Protein AF-A0A8T8S8L2-F1 (afdb_monomer_lite)

Sequence (129 aa):
MVCAAKGYQFICVIDPNTSAPNRKLIQALGAQVIVVDQRDENGGFLYSRIRLIEQLVAQNPDYIWLNQYQNPNNPLAHYNATARAIAEKFGHVDYLFVGAGTTGTLMGCKRYFADHHPRTKVIAVDSVG

Secondary structure (DSSP, 8-state):
-HHHHHT---EEEE-TTS-HHHHHHHHHTT-EEEE-----TTSSSHHHHHHHHHHHHHH-TT-----TTT-THHHHHIIIIIIHHHHHHHS--SEEEEE-SSSHHHHHHHHHHHHH-TT-EEEEE----

Radius of gyration: 17.62 Å; chains: 1; bounding box: 40×30×45 Å

Foldseek 3Di:
DVCLVVVHAAEAEEEPVDDPVNVVVCVVSVYHYDYDHDADPVRHCVVVSVVVLVVVCVVDVVDDDCPCLPNLVLLCVLLVPVLVVVCVVPVDAQEAEDEDDSCSNQNSNCVNCVVPPVNYHRHYDYDDD

pLDDT: mean 96.55, std 3.25, range [68.19, 98.62]

Organism: NCBI:txid43049

InterPro domains:
  IPR001926 Tryptophan synthase beta chain-like, PALP domain [PF00291] (1-128)
  IPR036052 Tryptophan synthase beta chain-like, PALP domain superfamily [G3DSA:3.40.50.1100] (47-129)
  IPR036052 Tryptophan synthase beta chain-like, PALP domain superfamily [SSF53686] (1-129)
  IPR050214 Cysteine synthase/Cystathionine beta-synthase [PTHR10314] (1-128)

Structure (mmCIF, N/CA/C/O backbone):
data_AF-A0A8T8S8L2-F1
#
_entry.id   AF-A0A8T8S8L2-F1
#
loop_
_atom_site.group_PDB
_atom_site.id
_atom_site.type_symbol
_atom_site.label_atom_id
_atom_site.label_alt_id
_atom_site.label_comp_id
_atom_site.label_asym_id
_atom_site.label_entity_id
_atom_site.label_seq_id
_atom_site.pdbx_PDB_ins_code
_atom_site.Cartn_x
_atom_site.Cartn_y
_atom_site.Cartn_z
_atom_site.occupancy
_atom_site.B_iso_or_equiv
_atom_site.auth_seq_id
_atom_site.auth_comp_id
_atom_site.auth_asym_id
_atom_site.auth_atom_id
_atom_site.pdbx_PDB_model_num
ATOM 1 N N . MET A 1 1 ? -12.954 4.153 -0.793 1.00 95.31 1 MET A N 1
ATOM 2 C CA . MET A 1 1 ? -13.657 4.181 -2.097 1.00 95.31 1 MET A CA 1
ATOM 3 C C . MET A 1 1 ? -14.298 2.836 -2.413 1.00 95.31 1 MET A C 1
ATOM 5 O O . MET A 1 1 ? -15.513 2.798 -2.487 1.00 95.31 1 MET A O 1
ATOM 9 N N . VAL A 1 2 ? -13.536 1.737 -2.540 1.00 97.38 2 VAL A N 1
ATOM 10 C CA . VAL A 1 2 ? -14.107 0.401 -2.838 1.00 97.38 2 VAL A CA 1
ATOM 11 C C . VAL A 1 2 ? -15.173 -0.017 -1.821 1.00 97.38 2 VAL A C 1
ATOM 13 O O . VAL A 1 2 ? -16.255 -0.415 -2.230 1.00 97.38 2 VAL A O 1
ATOM 16 N N . CYS A 1 3 ? -14.907 0.132 -0.518 1.00 97.44 3 CYS A N 1
ATOM 17 C CA . CYS A 1 3 ? -15.894 -0.182 0.519 1.00 97.44 3 CYS A CA 1
ATOM 18 C C . CYS A 1 3 ? -17.177 0.646 0.368 1.00 97.44 3 CYS A C 1
ATOM 20 O O . CYS A 1 3 ? -18.253 0.070 0.325 1.00 97.44 3 CYS A O 1
ATOM 22 N N . ALA A 1 4 ? -17.057 1.962 0.162 1.00 97.25 4 ALA A N 1
ATOM 23 C CA . ALA A 1 4 ? -18.200 2.846 -0.078 1.00 97.25 4 ALA A CA 1
ATOM 24 C C . ALA A 1 4 ? -19.029 2.418 -1.301 1.00 97.25 4 ALA A C 1
ATOM 26 O O . ALA A 1 4 ? -20.247 2.325 -1.219 1.00 97.25 4 ALA A O 1
ATOM 27 N N . ALA A 1 5 ? -18.369 2.090 -2.417 1.00 98.00 5 ALA A N 1
ATOM 28 C CA . ALA A 1 5 ? -19.041 1.641 -3.636 1.00 98.00 5 ALA A CA 1
ATOM 29 C C . ALA A 1 5 ? -19.719 0.269 -3.479 1.00 98.00 5 ALA A C 1
ATOM 31 O O . ALA A 1 5 ? -20.723 0.003 -4.130 1.00 98.00 5 ALA A O 1
ATOM 32 N N . LYS A 1 6 ? -19.165 -0.608 -2.633 1.00 97.31 6 LYS A N 1
ATOM 33 C CA . LYS A 1 6 ? -19.689 -1.958 -2.375 1.00 97.31 6 LYS A CA 1
ATOM 34 C C . LYS A 1 6 ? -20.601 -2.053 -1.146 1.00 97.31 6 LYS A C 1
ATOM 36 O O . LYS A 1 6 ? -21.075 -3.142 -0.847 1.00 97.31 6 LYS A O 1
ATOM 41 N N . GLY A 1 7 ? -20.832 -0.952 -0.431 1.00 96.81 7 GLY A N 1
ATOM 42 C CA . GLY A 1 7 ? -21.632 -0.936 0.796 1.00 96.81 7 GLY A CA 1
ATOM 43 C C . GLY A 1 7 ? -20.970 -1.608 2.007 1.00 96.81 7 GLY A C 1
ATOM 44 O O . GLY A 1 7 ? -21.663 -1.943 2.961 1.00 96.81 7 GLY A O 1
ATOM 45 N N . TYR A 1 8 ? -19.647 -1.810 1.999 1.00 97.19 8 TYR A N 1
ATOM 46 C CA . TYR A 1 8 ? -18.925 -2.315 3.169 1.00 97.19 8 TYR A CA 1
ATOM 47 C C . TYR A 1 8 ? -18.599 -1.185 4.144 1.00 97.19 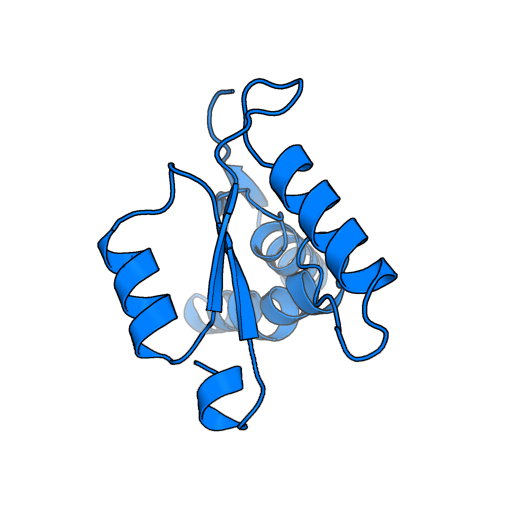8 TYR A C 1
ATOM 49 O O . TYR A 1 8 ? -18.136 -0.114 3.740 1.00 97.19 8 TYR A O 1
ATOM 57 N N . GLN A 1 9 ? -18.747 -1.460 5.439 1.00 97.38 9 GLN A N 1
ATOM 58 C CA . GLN A 1 9 ? -18.183 -0.605 6.477 1.00 97.38 9 GLN A CA 1
ATOM 59 C C . GLN A 1 9 ? -16.653 -0.669 6.423 1.00 97.38 9 GLN A C 1
ATOM 61 O O . GLN A 1 9 ? -16.060 -1.712 6.143 1.00 97.38 9 GLN A O 1
ATOM 66 N N . PHE A 1 10 ? -16.004 0.468 6.661 1.00 97.81 10 PHE A N 1
ATOM 67 C CA . PHE A 1 10 ? -14.550 0.561 6.653 1.00 97.81 10 PHE A CA 1
ATOM 68 C C . PHE A 1 10 ? -14.065 1.381 7.838 1.00 97.81 10 PHE A C 1
ATOM 70 O O . PHE A 1 10 ? -14.499 2.517 8.034 1.00 97.81 10 PHE A O 1
ATOM 77 N N . ILE A 1 11 ? -13.132 0.799 8.586 1.00 97.94 11 ILE A N 1
ATOM 78 C CA . ILE A 1 11 ? -12.411 1.457 9.669 1.00 97.94 11 ILE A CA 1
ATOM 79 C C . ILE A 1 11 ? -10.972 1.652 9.201 1.00 97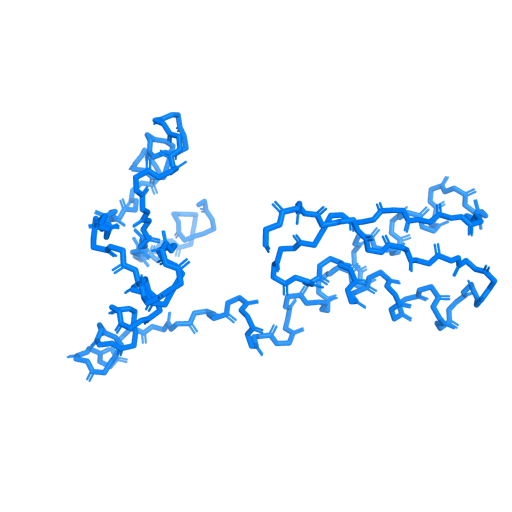.94 11 ILE A C 1
ATOM 81 O O . ILE A 1 11 ? -10.275 0.694 8.867 1.00 97.94 11 ILE A O 1
ATOM 85 N N . CYS A 1 12 ? -10.528 2.903 9.164 1.00 97.88 12 CYS A N 1
ATOM 86 C CA . CYS A 1 12 ? -9.167 3.269 8.816 1.00 97.88 12 CYS A CA 1
ATOM 87 C C . CYS A 1 12 ? -8.423 3.719 10.075 1.00 97.88 12 CYS A C 1
ATOM 89 O O . CYS A 1 12 ? -8.728 4.768 10.648 1.00 97.88 12 CYS A O 1
ATOM 91 N N . VAL A 1 13 ? -7.450 2.914 10.499 1.00 98.06 13 VAL A N 1
ATOM 92 C CA . VAL A 1 13 ? -6.531 3.270 11.582 1.00 98.06 13 VAL A CA 1
ATOM 93 C C . VAL A 1 13 ? -5.388 4.100 10.997 1.00 98.06 13 VAL A C 1
ATOM 95 O O . VAL A 1 13 ? -4.662 3.631 10.120 1.00 98.06 13 VAL A O 1
ATOM 98 N N . ILE A 1 14 ? -5.248 5.337 11.466 1.00 97.69 14 ILE A N 1
ATOM 99 C CA . ILE A 1 14 ? -4.245 6.310 11.019 1.00 97.69 14 ILE A CA 1
ATOM 100 C C . ILE A 1 14 ? -3.414 6.816 12.205 1.00 97.69 14 ILE A C 1
ATOM 102 O O . ILE A 1 14 ? -3.655 6.445 13.350 1.00 97.69 14 ILE A O 1
ATOM 106 N N . ASP A 1 15 ? -2.454 7.692 11.933 1.00 97.38 15 ASP A N 1
ATOM 107 C CA . ASP A 1 15 ? -1.599 8.356 12.924 1.00 97.38 15 ASP A CA 1
ATOM 108 C C . ASP A 1 15 ? -1.482 9.871 12.623 1.00 97.38 15 ASP A C 1
ATOM 110 O O . ASP A 1 15 ? -1.945 10.319 11.563 1.00 97.38 15 ASP A O 1
ATOM 114 N N . PRO A 1 16 ? -0.877 10.679 13.519 1.00 96.75 16 PRO A N 1
ATOM 115 C CA . PRO A 1 16 ? -0.717 12.122 13.333 1.00 96.75 16 PRO A CA 1
ATOM 116 C C . PRO A 1 16 ? 0.059 12.558 12.083 1.00 96.75 16 PRO A C 1
ATOM 118 O O . PRO A 1 16 ? -0.093 13.705 11.666 1.00 96.75 16 PRO A O 1
ATOM 121 N N . ASN A 1 17 ? 0.853 11.683 11.453 1.00 95.25 17 ASN A N 1
ATOM 122 C CA . ASN A 1 17 ? 1.568 12.017 10.216 1.00 95.25 17 ASN A CA 1
ATOM 123 C C . ASN A 1 17 ? 0.640 11.985 8.988 1.00 95.25 17 ASN A C 1
ATOM 125 O O . ASN A 1 17 ? 1.026 12.405 7.895 1.00 95.25 17 ASN A O 1
ATOM 129 N N . THR A 1 18 ? -0.594 11.495 9.137 1.00 96.00 18 THR A N 1
ATOM 130 C CA . THR A 1 18 ? -1.583 11.490 8.056 1.00 96.00 18 THR A CA 1
ATOM 131 C C . THR A 1 18 ? -2.073 12.907 7.769 1.00 96.00 18 THR A C 1
ATOM 133 O O . THR A 1 18 ? -2.640 13.580 8.629 1.00 96.00 18 THR A O 1
ATOM 136 N N . SER A 1 19 ? -1.906 13.352 6.522 1.00 96.81 19 SER A N 1
ATOM 137 C CA . SER A 1 19 ? -2.273 14.709 6.112 1.00 96.81 19 SER A CA 1
ATOM 138 C C . SER A 1 19 ? -3.773 14.996 6.279 1.00 96.81 19 SER A C 1
ATOM 140 O O . SER A 1 19 ? -4.635 14.136 6.062 1.00 96.81 19 SER A O 1
ATOM 142 N N . ALA A 1 20 ? -4.104 16.247 6.616 1.00 96.31 20 ALA A N 1
ATOM 143 C CA . ALA A 1 20 ? -5.492 16.678 6.779 1.00 96.31 20 ALA A CA 1
ATOM 144 C C . ALA A 1 20 ? -6.365 16.447 5.523 1.00 96.31 20 ALA A C 1
ATOM 146 O O . ALA A 1 20 ? -7.506 16.006 5.690 1.00 96.31 20 ALA A O 1
ATOM 147 N N . PRO A 1 21 ? -5.882 16.669 4.278 1.00 97.75 21 PRO A N 1
ATOM 148 C CA . PRO A 1 21 ? -6.644 16.331 3.075 1.00 97.75 21 PRO A CA 1
ATOM 149 C C . PRO A 1 21 ? -6.977 14.838 2.969 1.00 97.75 21 PRO A C 1
ATOM 151 O O . PRO A 1 21 ? -8.124 14.492 2.691 1.00 97.75 21 PRO A O 1
ATOM 154 N N . ASN A 1 22 ? -6.018 13.951 3.260 1.00 97.06 22 ASN A N 1
ATOM 155 C CA . ASN A 1 22 ? -6.243 12.505 3.195 1.00 97.06 22 ASN A CA 1
ATOM 156 C C . ASN A 1 22 ? -7.252 12.049 4.251 1.00 97.06 22 ASN A C 1
ATOM 158 O O . ASN A 1 22 ? -8.169 11.291 3.937 1.00 97.06 22 ASN A O 1
ATOM 162 N N . ARG A 1 23 ? -7.143 12.561 5.484 1.00 96.50 23 ARG A N 1
ATOM 163 C CA . ARG A 1 23 ? -8.119 12.280 6.547 1.00 96.50 23 ARG A CA 1
ATOM 164 C C . ARG A 1 23 ? -9.531 12.717 6.144 1.00 96.50 23 ARG A C 1
ATOM 166 O O . ARG A 1 23 ? -10.462 11.925 6.271 1.00 96.50 23 ARG A O 1
ATOM 173 N N . LYS A 1 24 ? -9.681 13.938 5.616 1.00 97.19 24 LYS A N 1
ATOM 174 C CA . LYS A 1 24 ? -10.974 14.457 5.138 1.00 97.19 24 LYS A CA 1
ATOM 175 C C . LYS A 1 24 ? -11.555 13.594 4.021 1.00 97.19 24 LYS A C 1
ATOM 177 O O . LYS A 1 24 ? -12.744 13.305 4.050 1.00 97.19 24 LYS A O 1
ATOM 182 N N . LEU A 1 25 ? -10.730 13.148 3.073 1.00 97.75 25 LEU A N 1
ATOM 183 C CA . LEU A 1 25 ? -11.170 12.272 1.988 1.00 97.75 25 LEU A CA 1
ATOM 184 C C . LEU A 1 25 ? -11.667 10.915 2.509 1.00 97.75 25 LEU A C 1
ATOM 186 O O . LEU A 1 25 ? -12.721 10.448 2.086 1.00 97.75 25 LEU A O 1
ATOM 190 N N . ILE A 1 26 ? -10.937 10.292 3.438 1.00 97.50 26 ILE A N 1
ATOM 191 C CA . ILE A 1 26 ? -11.333 9.012 4.048 1.00 97.50 26 ILE A CA 1
ATOM 192 C C . ILE A 1 26 ? -12.702 9.147 4.734 1.00 97.50 26 ILE A C 1
ATOM 194 O O . ILE A 1 26 ? -13.585 8.320 4.509 1.00 97.50 26 ILE A O 1
ATOM 198 N N . GLN A 1 27 ? -12.898 10.219 5.506 1.00 97.25 27 GLN A N 1
ATOM 199 C CA . GLN A 1 27 ? -14.162 10.503 6.192 1.00 97.25 27 GLN A CA 1
ATOM 200 C C . GLN A 1 27 ? -15.300 10.821 5.214 1.00 97.25 27 GLN A C 1
ATOM 202 O O . GLN A 1 27 ? -16.404 10.310 5.376 1.00 97.25 27 GLN A O 1
ATOM 207 N N . ALA A 1 28 ? -15.035 11.614 4.171 1.00 97.75 28 ALA A N 1
ATOM 208 C CA . ALA A 1 28 ? -16.019 11.949 3.139 1.00 97.75 28 ALA A CA 1
ATOM 209 C C . ALA A 1 28 ? -16.511 10.712 2.368 1.00 97.75 28 ALA A C 1
ATOM 211 O O . ALA A 1 28 ? -17.639 10.687 1.889 1.00 97.75 28 ALA A O 1
ATOM 212 N N . LEU A 1 29 ? -15.688 9.662 2.288 1.00 98.06 29 LEU A N 1
ATOM 213 C CA . LEU A 1 29 ? -16.058 8.363 1.723 1.00 98.06 29 LEU A CA 1
ATOM 214 C C . LEU A 1 29 ? -16.836 7.466 2.708 1.00 98.06 29 LEU A C 1
ATOM 216 O O . LEU A 1 29 ? -17.033 6.289 2.415 1.00 98.06 29 LEU A O 1
ATOM 220 N N . GLY A 1 30 ? -17.256 7.991 3.864 1.00 97.06 30 GLY A N 1
ATOM 221 C CA . GLY A 1 30 ? -18.075 7.285 4.853 1.00 97.06 30 GLY A CA 1
ATOM 222 C C . GLY A 1 30 ? -17.302 6.325 5.760 1.00 97.06 30 GLY A C 1
ATOM 223 O O . GLY A 1 30 ? -17.913 5.500 6.432 1.00 97.06 30 GLY A O 1
ATOM 224 N N . ALA A 1 31 ? -15.968 6.395 5.780 1.00 98.00 31 ALA A N 1
ATOM 225 C CA . ALA A 1 31 ? -15.160 5.531 6.631 1.00 98.00 31 ALA A CA 1
ATOM 226 C C . ALA A 1 31 ? -15.044 6.080 8.060 1.00 98.00 31 ALA A C 1
ATOM 228 O O . ALA A 1 31 ? -14.859 7.283 8.268 1.00 98.00 31 ALA A O 1
ATOM 229 N N . GLN A 1 32 ? -15.054 5.184 9.044 1.00 97.31 32 GLN A N 1
ATOM 230 C CA . GLN A 1 32 ? -14.664 5.517 10.409 1.00 97.31 32 GLN A CA 1
ATOM 231 C C . GLN A 1 32 ? -13.143 5.679 10.468 1.00 97.31 32 GLN A C 1
ATOM 233 O O . GLN A 1 32 ? -12.399 4.855 9.939 1.00 97.31 32 GLN A O 1
ATOM 238 N N . VAL A 1 33 ? -12.671 6.733 11.130 1.00 97.94 33 VAL A N 1
ATOM 239 C CA . VAL A 1 33 ? -11.239 6.998 11.307 1.00 97.94 33 VAL A CA 1
ATOM 240 C C . VAL A 1 33 ? -10.885 6.893 12.780 1.00 97.94 33 VAL A C 1
ATOM 242 O O . VAL A 1 33 ? -11.475 7.595 13.599 1.00 97.94 33 VAL A O 1
ATOM 245 N N . ILE A 1 34 ? -9.899 6.057 13.098 1.00 97.94 34 ILE A N 1
ATOM 246 C CA . ILE A 1 34 ? -9.307 5.958 14.435 1.00 97.94 34 ILE A CA 1
ATOM 247 C C . ILE A 1 34 ? -7.875 6.476 14.343 1.00 97.94 34 ILE A C 1
ATOM 249 O O . ILE A 1 34 ? -7.120 6.039 13.478 1.00 97.94 34 ILE A O 1
ATOM 253 N N . VAL A 1 35 ? -7.509 7.428 15.199 1.00 97.81 35 VAL A N 1
ATOM 254 C CA . VAL A 1 35 ? -6.160 8.009 15.224 1.00 97.81 35 VAL A CA 1
ATOM 255 C C . VAL A 1 35 ? -5.389 7.408 16.390 1.00 97.81 35 VAL A C 1
ATOM 257 O O . VAL A 1 35 ? -5.852 7.488 17.523 1.00 97.81 35 VAL A O 1
ATOM 260 N N . VAL A 1 36 ? -4.224 6.829 16.109 1.00 97.75 36 VAL A N 1
ATOM 261 C CA . VAL A 1 36 ? -3.272 6.342 17.112 1.00 97.75 36 VAL A CA 1
ATOM 262 C C . VAL A 1 36 ? -2.192 7.393 17.301 1.00 97.75 36 VAL A C 1
ATOM 264 O O . VAL A 1 36 ? -1.393 7.626 16.399 1.00 97.75 36 VAL A O 1
ATOM 267 N N . ASP A 1 37 ? -2.175 8.033 18.462 1.00 96.88 37 ASP A N 1
ATOM 268 C CA . ASP A 1 37 ? -1.241 9.103 18.830 1.00 96.88 37 ASP A CA 1
ATOM 269 C C . ASP A 1 37 ? -0.070 8.626 19.705 1.00 96.88 37 ASP A C 1
ATOM 271 O O . ASP A 1 37 ? 0.904 9.357 19.894 1.00 96.88 37 ASP A O 1
ATOM 275 N N . GLN A 1 38 ? -0.116 7.383 20.188 1.00 96.81 38 GLN A N 1
ATOM 276 C CA . GLN A 1 38 ? 0.966 6.774 20.950 1.00 96.81 38 GLN A CA 1
ATOM 277 C C . GLN A 1 38 ? 2.072 6.246 20.027 1.00 96.81 38 GLN A C 1
ATOM 279 O O . GLN A 1 38 ? 1.850 5.340 19.215 1.00 96.81 38 GLN A O 1
ATOM 284 N N . ARG A 1 39 ? 3.288 6.780 20.190 1.00 96.94 39 ARG A N 1
ATOM 285 C CA . ARG A 1 39 ? 4.474 6.272 19.490 1.00 96.94 39 ARG A CA 1
ATOM 286 C C . ARG A 1 39 ? 4.846 4.869 19.968 1.00 96.94 39 ARG A C 1
ATOM 288 O O . ARG A 1 39 ? 4.651 4.530 21.133 1.00 96.94 39 ARG A O 1
ATOM 295 N N . ASP A 1 40 ? 5.367 4.075 19.046 1.00 96.31 40 ASP A N 1
ATOM 296 C CA . ASP A 1 40 ? 5.924 2.758 19.316 1.00 96.31 40 ASP A CA 1
ATOM 297 C C . ASP A 1 40 ? 7.388 2.836 19.775 1.00 96.31 40 ASP A C 1
ATOM 299 O O . ASP A 1 40 ? 8.006 3.901 19.838 1.00 96.31 40 ASP A O 1
ATOM 303 N N . GLU A 1 41 ? 7.934 1.674 20.107 1.00 95.31 41 GLU A N 1
ATOM 304 C CA . GLU A 1 41 ? 9.304 1.454 20.558 1.00 95.31 41 GLU A CA 1
ATOM 305 C C . GLU A 1 41 ? 10.385 1.945 19.576 1.00 95.31 41 GLU A C 1
ATOM 307 O O . GLU A 1 41 ? 11.502 2.226 20.001 1.00 95.31 41 GLU A O 1
ATOM 312 N N . ASN A 1 42 ? 10.058 2.123 18.291 1.00 92.69 42 ASN A N 1
ATOM 313 C CA . ASN A 1 42 ? 10.976 2.653 17.276 1.00 92.69 42 ASN A CA 1
ATOM 314 C C . ASN A 1 42 ? 10.793 4.163 17.063 1.00 92.69 42 ASN A C 1
ATOM 316 O O . ASN A 1 42 ? 11.289 4.732 16.092 1.00 92.69 42 ASN A O 1
ATOM 320 N N . GLY A 1 43 ? 10.022 4.823 17.932 1.00 92.88 43 GLY A N 1
ATOM 321 C CA . GLY A 1 43 ? 9.668 6.233 17.805 1.00 92.88 43 GLY A CA 1
ATOM 322 C C . GLY A 1 43 ? 8.669 6.521 16.681 1.00 92.88 43 GLY A C 1
ATOM 323 O O . GLY A 1 43 ? 8.335 7.687 16.466 1.00 92.88 43 GLY A O 1
ATOM 324 N N . GLY A 1 44 ? 8.175 5.499 15.976 1.00 93.62 44 GLY A N 1
ATOM 325 C CA . GLY A 1 44 ? 7.178 5.606 14.915 1.00 93.62 44 GLY A CA 1
ATOM 326 C C . GLY A 1 44 ? 5.758 5.370 15.427 1.00 93.62 44 GLY A C 1
ATOM 327 O O . GLY A 1 44 ? 5.493 5.444 16.619 1.00 93.62 44 GLY A O 1
ATOM 328 N N . PHE A 1 45 ? 4.826 5.088 14.516 1.00 96.75 45 PHE A N 1
ATOM 329 C CA . PHE A 1 45 ? 3.442 4.706 14.847 1.00 96.75 45 PHE A CA 1
ATOM 330 C C . PHE A 1 45 ? 3.044 3.366 14.215 1.00 96.75 45 PHE A C 1
ATOM 332 O O . PHE A 1 45 ? 1.875 2.979 14.235 1.00 96.75 45 PHE A O 1
ATOM 339 N N . LEU A 1 46 ? 3.979 2.670 13.564 1.00 94.25 46 LEU A N 1
ATOM 340 C CA . LEU A 1 46 ? 3.663 1.477 12.788 1.00 94.25 46 LEU A CA 1
ATOM 341 C C . LEU A 1 46 ? 3.156 0.358 13.693 1.00 94.25 46 LEU A C 1
ATOM 343 O O . LEU A 1 46 ? 2.055 -0.146 13.467 1.00 94.25 46 LEU A O 1
ATOM 347 N N . TYR A 1 47 ? 3.918 0.015 14.728 1.00 96.12 47 TYR A N 1
ATOM 348 C CA . TYR A 1 47 ? 3.554 -1.089 15.608 1.00 96.12 47 TYR A CA 1
ATOM 349 C C . TYR A 1 47 ? 2.363 -0.736 16.493 1.00 96.12 47 TYR A C 1
ATOM 351 O O . TYR A 1 47 ? 1.501 -1.582 16.709 1.00 96.12 47 TYR A O 1
ATOM 359 N N . SER A 1 48 ? 2.229 0.524 16.918 1.00 97.75 48 SER A N 1
ATOM 360 C CA . SER A 1 48 ? 1.037 0.977 17.645 1.00 97.75 48 SER A CA 1
ATOM 361 C C . SER A 1 48 ? -0.244 0.818 16.816 1.00 97.75 48 SER A C 1
ATOM 363 O O . SER A 1 48 ? -1.249 0.330 17.332 1.00 97.75 48 SER A O 1
ATOM 365 N N . ARG A 1 49 ? -0.215 1.156 15.516 1.00 97.88 49 ARG A N 1
ATOM 366 C CA . ARG A 1 49 ? -1.362 0.934 14.616 1.00 97.88 49 ARG A CA 1
ATOM 367 C C . ARG A 1 49 ? -1.656 -0.553 14.417 1.00 97.88 49 ARG A C 1
ATOM 369 O O . ARG A 1 49 ? -2.822 -0.931 14.452 1.00 97.88 49 ARG A O 1
ATOM 376 N N . ILE A 1 50 ? -0.629 -1.385 14.220 1.00 97.31 50 ILE A N 1
ATOM 377 C CA . ILE A 1 50 ? -0.798 -2.838 14.043 1.00 97.31 50 ILE A CA 1
ATOM 378 C C . ILE A 1 50 ? -1.434 -3.464 15.289 1.00 97.31 50 ILE A C 1
ATOM 380 O O . ILE A 1 50 ? -2.463 -4.120 15.157 1.00 97.31 50 ILE A O 1
ATOM 384 N N . ARG A 1 51 ? -0.904 -3.180 16.487 1.00 97.50 51 ARG A N 1
ATOM 385 C CA . ARG A 1 51 ? -1.440 -3.698 17.759 1.00 97.50 51 ARG A CA 1
ATOM 386 C C . ARG A 1 51 ? -2.914 -3.345 17.954 1.00 97.50 51 ARG A C 1
ATOM 388 O O . ARG A 1 51 ? -3.706 -4.196 18.353 1.00 97.50 51 ARG A O 1
ATOM 395 N N . LEU A 1 52 ? -3.305 -2.108 17.634 1.00 98.00 52 LEU A N 1
ATOM 396 C CA . LEU A 1 52 ? -4.710 -1.705 17.707 1.00 98.00 52 LEU A CA 1
ATOM 397 C C . LEU A 1 52 ? -5.582 -2.486 16.713 1.00 98.00 52 LEU A C 1
ATOM 399 O O . LEU A 1 52 ? -6.678 -2.911 17.070 1.00 98.00 52 LEU A O 1
ATOM 403 N N . ILE A 1 53 ? -5.122 -2.681 15.474 1.00 98.12 53 ILE A N 1
ATOM 404 C CA . ILE A 1 53 ? -5.875 -3.453 14.475 1.00 98.12 53 ILE A CA 1
ATOM 405 C C . ILE A 1 53 ? -6.056 -4.903 14.938 1.00 98.12 53 ILE A C 1
ATOM 407 O O . ILE A 1 53 ? -7.168 -5.421 14.870 1.00 98.12 53 ILE A O 1
ATOM 411 N N . GLU A 1 54 ? -4.996 -5.537 15.441 1.00 97.62 54 GLU A N 1
ATOM 412 C CA . GLU A 1 54 ? -5.048 -6.898 15.986 1.00 97.62 54 GLU A CA 1
ATOM 413 C C . GLU A 1 54 ? -6.055 -7.001 17.137 1.00 97.62 54 GLU A C 1
ATOM 415 O O . GLU A 1 54 ? -6.897 -7.898 17.137 1.00 97.62 54 GLU A O 1
ATOM 420 N N . GLN A 1 55 ? -6.037 -6.041 18.068 1.00 97.88 55 GLN A N 1
ATOM 421 C CA . GLN A 1 55 ? -7.008 -5.971 19.160 1.00 97.88 55 GLN A CA 1
ATOM 422 C C . GLN A 1 55 ? -8.448 -5.842 18.642 1.00 97.88 55 GLN A C 1
ATOM 424 O O . GLN A 1 55 ? -9.329 -6.563 19.106 1.00 97.88 55 GLN A O 1
ATOM 429 N N . LEU A 1 56 ? -8.704 -4.944 17.686 1.00 97.31 56 LEU A N 1
ATOM 430 C CA . LEU A 1 56 ? -10.046 -4.727 17.132 1.00 97.31 56 LEU A CA 1
ATOM 431 C C . LEU A 1 56 ? -10.594 -5.989 16.456 1.00 97.31 56 LEU A C 1
ATOM 433 O O . LEU A 1 56 ? -11.761 -6.323 16.640 1.00 97.31 56 LEU A O 1
ATOM 437 N N . VAL A 1 57 ? -9.756 -6.691 15.694 1.00 97.44 57 VAL A N 1
ATOM 438 C CA . VAL A 1 57 ? -10.132 -7.932 15.001 1.00 97.44 57 VAL A CA 1
ATOM 439 C C . VAL A 1 57 ? -10.354 -9.070 15.996 1.00 97.44 57 VAL A C 1
ATOM 441 O O . VAL A 1 57 ? -11.302 -9.832 15.852 1.00 97.44 57 VAL A O 1
ATOM 444 N N . ALA A 1 58 ? -9.530 -9.165 17.043 1.00 97.38 58 ALA A N 1
ATOM 445 C CA . ALA A 1 58 ? -9.711 -10.163 18.095 1.00 97.38 58 ALA A CA 1
ATOM 446 C C . ALA A 1 58 ? -11.006 -9.950 18.902 1.00 97.38 58 ALA A C 1
ATOM 448 O O . ALA A 1 58 ? -11.577 -10.909 19.416 1.00 97.38 58 ALA A O 1
ATOM 449 N N . GLN A 1 59 ? -11.467 -8.701 19.024 1.00 97.38 59 GLN A N 1
ATOM 450 C CA . GLN A 1 59 ? -12.671 -8.339 19.778 1.00 97.38 59 GLN A CA 1
ATOM 451 C C . GLN A 1 59 ? -13.965 -8.436 18.965 1.00 97.38 59 GLN A C 1
ATOM 453 O O . GLN A 1 59 ? -15.039 -8.500 19.561 1.00 97.38 59 GLN A O 1
ATOM 458 N N . ASN A 1 60 ? -13.888 -8.433 17.632 1.00 95.69 60 ASN A N 1
ATOM 459 C CA . ASN A 1 60 ? -15.062 -8.495 16.771 1.00 95.69 60 ASN A CA 1
ATOM 460 C C . ASN A 1 60 ? -14.851 -9.480 15.604 1.00 95.69 60 ASN A C 1
ATOM 462 O O . ASN A 1 60 ? -14.102 -9.161 14.678 1.00 95.69 60 ASN A O 1
ATOM 466 N N . PRO A 1 61 ? -15.540 -10.639 15.596 1.00 95.25 61 PRO A N 1
ATOM 467 C CA . PRO A 1 61 ? -15.390 -11.642 14.541 1.00 95.25 61 PRO A CA 1
ATOM 468 C C . PRO A 1 61 ? -15.885 -11.175 13.162 1.00 95.25 61 PRO A C 1
ATOM 470 O O . PRO A 1 61 ? -15.497 -11.766 12.157 1.00 95.25 61 PRO A O 1
ATOM 473 N N . ASP A 1 62 ? -16.693 -10.112 13.088 1.00 95.94 62 ASP A N 1
ATOM 474 C CA . ASP A 1 62 ? -17.154 -9.546 11.815 1.00 95.94 62 ASP A CA 1
ATOM 475 C C . ASP A 1 62 ? -16.070 -8.700 11.123 1.00 95.94 62 ASP A C 1
ATOM 477 O O . ASP A 1 62 ? -16.217 -8.298 9.964 1.00 95.94 62 ASP A O 1
ATOM 481 N N . TYR A 1 63 ? -14.968 -8.395 11.815 1.00 97.19 63 TYR A N 1
ATOM 482 C CA . TYR A 1 63 ? -13.885 -7.601 11.252 1.00 97.19 63 TYR A CA 1
ATOM 483 C C . TYR A 1 63 ? -12.929 -8.457 10.431 1.00 97.19 63 TYR A C 1
ATOM 485 O O . TYR A 1 63 ? -12.347 -9.433 10.895 1.00 97.19 63 TYR A O 1
ATOM 493 N N . ILE A 1 64 ? -12.685 -8.006 9.202 1.00 96.62 64 ILE A N 1
ATOM 494 C CA . ILE A 1 64 ? -11.704 -8.606 8.304 1.00 96.62 64 ILE A CA 1
ATOM 495 C C . ILE A 1 64 ? -10.524 -7.651 8.165 1.00 96.62 64 ILE A C 1
ATOM 497 O O . ILE A 1 64 ? -10.648 -6.551 7.616 1.00 96.62 64 ILE A O 1
ATOM 501 N N . TRP A 1 65 ? -9.347 -8.090 8.606 1.00 97.19 65 TRP A N 1
ATOM 502 C CA . TRP A 1 65 ? -8.117 -7.350 8.361 1.00 97.19 65 TRP A CA 1
ATOM 503 C C . TRP A 1 65 ? -7.533 -7.689 6.992 1.00 97.19 65 TRP A C 1
ATOM 505 O O . TRP A 1 65 ? -7.043 -8.788 6.753 1.00 97.19 65 TRP A O 1
ATOM 515 N N . LEU A 1 66 ? -7.527 -6.703 6.092 1.00 96.19 66 LEU A N 1
ATOM 516 C CA . LEU A 1 66 ? -6.954 -6.861 4.749 1.00 96.19 66 LEU A CA 1
ATOM 517 C C . LEU A 1 66 ? -5.428 -7.039 4.745 1.00 96.19 66 LEU A C 1
ATOM 519 O O . LEU A 1 66 ? -4.887 -7.510 3.747 1.00 96.19 66 LEU A O 1
ATOM 523 N N . ASN A 1 67 ? -4.763 -6.623 5.827 1.00 95.88 67 ASN A N 1
ATOM 524 C CA . ASN A 1 67 ? -3.342 -6.801 6.116 1.00 95.88 67 ASN A CA 1
ATOM 525 C C . ASN A 1 67 ? -2.396 -6.585 4.921 1.00 95.88 67 ASN A C 1
ATOM 527 O O . ASN A 1 67 ? -1.812 -7.520 4.380 1.00 95.88 67 ASN A O 1
ATOM 531 N N . GLN A 1 68 ? -2.196 -5.324 4.528 1.00 94.88 68 GLN A N 1
ATOM 532 C CA . GLN A 1 68 ? -1.343 -4.963 3.386 1.00 94.88 68 GLN A CA 1
ATOM 533 C C . GLN A 1 68 ? 0.120 -5.440 3.489 1.00 94.88 68 GLN A C 1
ATOM 535 O O . GLN A 1 68 ? 0.807 -5.476 2.471 1.00 94.88 68 GLN A O 1
ATOM 540 N N . TYR A 1 69 ? 0.602 -5.790 4.684 1.00 93.31 69 TYR A N 1
ATOM 541 C CA . TYR A 1 69 ? 1.974 -6.253 4.901 1.00 93.31 69 TYR A CA 1
ATOM 542 C C . TYR A 1 69 ? 2.146 -7.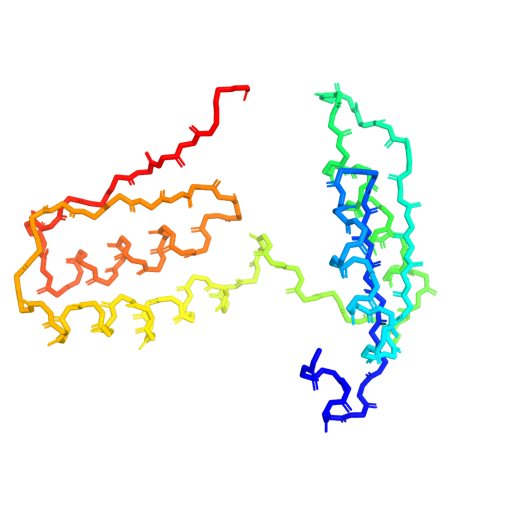748 4.614 1.00 93.31 69 TYR A C 1
ATOM 544 O O . TYR A 1 69 ? 3.208 -8.156 4.159 1.00 93.31 69 TYR A O 1
ATOM 552 N N . GLN A 1 70 ? 1.111 -8.558 4.855 1.00 94.94 70 GLN A N 1
ATOM 553 C CA . GLN A 1 70 ? 1.177 -10.018 4.700 1.00 94.94 70 GLN A CA 1
ATOM 554 C C . GLN A 1 70 ? 0.306 -10.556 3.559 1.00 94.94 70 GLN A C 1
ATOM 556 O O . GLN A 1 70 ? 0.475 -11.697 3.139 1.00 94.94 70 GLN A O 1
ATOM 561 N N . ASN A 1 71 ? -0.629 -9.760 3.039 1.00 97.25 71 ASN A N 1
ATOM 562 C CA . ASN A 1 71 ? -1.551 -10.211 2.006 1.00 97.25 71 ASN A CA 1
ATOM 563 C C . ASN A 1 71 ? -0.826 -10.397 0.656 1.00 97.25 71 ASN A C 1
ATOM 565 O O . ASN A 1 71 ? -0.372 -9.405 0.073 1.00 97.25 71 ASN A O 1
ATOM 569 N N . PRO A 1 72 ? -0.768 -11.624 0.098 1.00 97.00 72 PRO A N 1
ATOM 570 C CA . PRO A 1 72 ? -0.060 -11.897 -1.155 1.00 97.00 72 PRO A CA 1
ATOM 571 C C . PRO A 1 72 ? -0.683 -11.177 -2.358 1.00 97.00 72 PRO A C 1
ATOM 573 O O . PRO A 1 72 ? -0.011 -10.970 -3.370 1.00 97.00 72 PRO A O 1
ATOM 576 N N . ASN A 1 73 ? -1.941 -10.736 -2.245 1.00 97.88 73 ASN A N 1
ATOM 577 C CA . ASN A 1 73 ? -2.596 -9.959 -3.290 1.00 97.88 73 ASN A CA 1
ATOM 578 C C . ASN A 1 73 ? -1.982 -8.565 -3.469 1.00 97.88 73 ASN A C 1
ATOM 580 O O . ASN A 1 73 ? -2.112 -8.005 -4.553 1.00 97.88 73 ASN A O 1
ATOM 584 N N . ASN A 1 74 ? -1.292 -8.018 -2.458 1.00 97.88 74 ASN A N 1
ATOM 585 C CA . ASN A 1 74 ? -0.603 -6.732 -2.579 1.00 97.88 74 ASN A CA 1
ATOM 586 C C . ASN A 1 74 ? 0.491 -6.786 -3.674 1.00 97.88 74 ASN A C 1
ATOM 588 O O . ASN A 1 74 ? 0.326 -6.140 -4.711 1.00 97.88 74 ASN A O 1
ATOM 592 N N . PRO A 1 75 ? 1.558 -7.604 -3.557 1.00 98.19 75 PRO A N 1
ATOM 593 C CA . PRO A 1 75 ? 2.550 -7.704 -4.627 1.00 98.19 75 PRO A CA 1
ATOM 594 C C . PRO A 1 75 ? 1.988 -8.302 -5.924 1.00 98.19 75 PRO A C 1
ATOM 596 O O . PRO A 1 75 ? 2.413 -7.906 -7.010 1.00 98.19 75 PRO A O 1
ATOM 599 N N . LEU A 1 76 ? 1.012 -9.214 -5.849 1.00 98.44 76 LEU A N 1
ATOM 600 C CA . LEU A 1 76 ? 0.412 -9.820 -7.040 1.00 98.44 76 LEU A CA 1
ATOM 601 C C . LEU A 1 76 ? -0.351 -8.800 -7.901 1.00 98.44 76 LEU A C 1
ATOM 603 O O . LEU A 1 76 ? -0.281 -8.867 -9.129 1.00 98.44 76 LEU A O 1
ATOM 607 N N . ALA A 1 77 ? -1.032 -7.828 -7.285 1.00 98.44 77 ALA A N 1
ATOM 608 C CA . ALA A 1 77 ? -1.682 -6.743 -8.017 1.00 98.44 77 ALA A CA 1
ATOM 609 C C . ALA A 1 77 ? -0.663 -5.950 -8.849 1.00 98.44 77 ALA A C 1
ATOM 611 O O . ALA A 1 77 ? -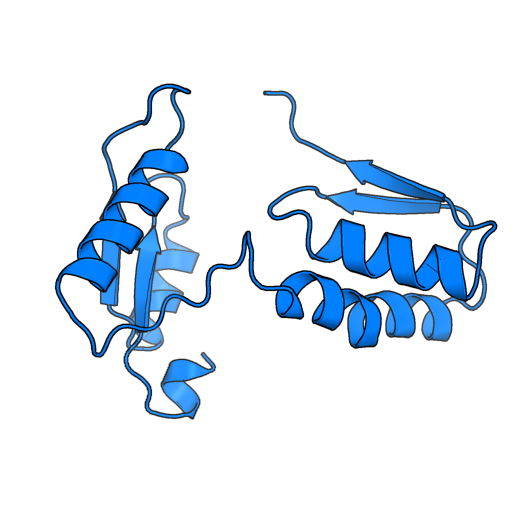0.902 -5.658 -10.022 1.00 98.44 77 ALA A O 1
ATOM 612 N N . HIS A 1 78 ? 0.507 -5.665 -8.278 1.00 98.56 78 HIS A N 1
ATOM 613 C CA . HIS A 1 78 ? 1.570 -4.948 -8.977 1.00 98.56 78 HIS A CA 1
ATOM 614 C C . HIS A 1 78 ? 2.265 -5.794 -10.043 1.00 98.56 78 HIS A C 1
ATOM 616 O O . HIS A 1 78 ? 2.607 -5.253 -11.088 1.00 98.56 78 HIS A O 1
ATOM 622 N N . TYR A 1 79 ? 2.413 -7.103 -9.836 1.00 98.62 79 TYR A N 1
ATOM 623 C CA . TYR A 1 79 ? 2.899 -8.021 -10.870 1.00 98.62 79 TYR A CA 1
ATOM 624 C C . TYR A 1 79 ? 1.961 -8.034 -12.091 1.00 98.62 79 TYR A C 1
ATOM 626 O O . TYR A 1 79 ? 2.391 -7.783 -13.213 1.00 98.62 79 TYR A O 1
ATOM 634 N N . ASN A 1 80 ? 0.663 -8.272 -11.865 1.00 98.50 80 ASN A N 1
ATOM 635 C CA . ASN A 1 80 ? -0.323 -8.468 -12.935 1.00 98.50 80 ASN A CA 1
ATOM 636 C C . ASN A 1 80 ? -0.721 -7.169 -13.655 1.00 98.50 80 ASN A C 1
ATOM 638 O O .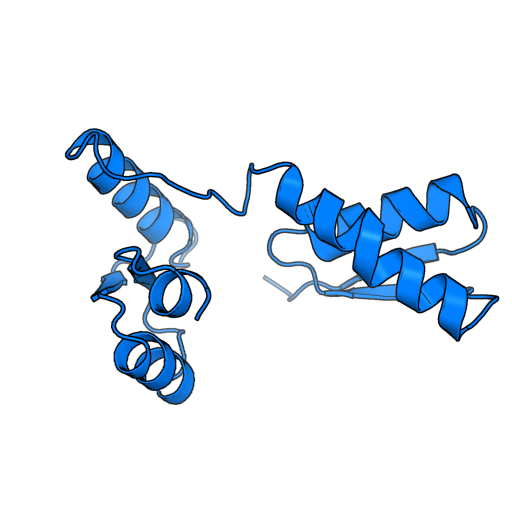 ASN A 1 80 ? -1.107 -7.201 -14.828 1.00 98.50 80 ASN A O 1
ATOM 642 N N . ALA A 1 81 ? -0.682 -6.036 -12.948 1.00 98.50 81 ALA A N 1
ATOM 643 C CA . ALA A 1 81 ? -1.106 -4.745 -13.480 1.00 98.50 81 ALA A CA 1
ATOM 644 C C . ALA A 1 81 ? 0.072 -3.787 -13.665 1.00 98.50 81 ALA A C 1
ATOM 646 O O . ALA A 1 81 ? 0.449 -3.504 -14.796 1.00 98.50 81 ALA A O 1
ATOM 647 N N . THR A 1 82 ? 0.657 -3.281 -12.576 1.00 98.38 82 THR A N 1
ATOM 648 C CA . THR A 1 82 ? 1.646 -2.189 -12.632 1.00 98.38 82 THR A CA 1
ATOM 649 C C . THR A 1 82 ? 2.868 -2.543 -13.479 1.00 98.38 82 THR A C 1
ATOM 651 O O . THR A 1 82 ? 3.218 -1.797 -14.388 1.00 98.38 82 THR A O 1
ATOM 654 N N . ALA A 1 83 ? 3.506 -3.679 -13.209 1.00 98.19 83 ALA A N 1
ATOM 655 C CA . ALA A 1 83 ? 4.730 -4.093 -13.880 1.00 98.19 83 ALA A CA 1
ATOM 656 C C . ALA A 1 83 ? 4.481 -4.449 -15.348 1.00 98.19 83 ALA A C 1
ATOM 658 O O . ALA A 1 83 ? 5.212 -3.986 -16.223 1.00 98.19 83 ALA A O 1
ATOM 659 N N . ARG A 1 84 ? 3.390 -5.180 -15.614 1.00 97.94 84 ARG A N 1
ATOM 660 C CA . ARG A 1 84 ? 2.931 -5.477 -16.972 1.00 97.94 84 ARG A CA 1
ATOM 661 C C . ARG A 1 84 ? 2.685 -4.210 -17.785 1.00 97.94 84 ARG A C 1
ATOM 663 O O . ARG A 1 84 ? 3.223 -4.086 -18.877 1.00 97.94 84 ARG A O 1
ATOM 670 N N . ALA A 1 85 ? 1.959 -3.242 -17.229 1.00 98.44 85 ALA A N 1
ATOM 671 C CA . ALA A 1 85 ? 1.679 -1.981 -17.911 1.00 98.44 85 ALA A CA 1
ATOM 672 C C . ALA A 1 85 ? 2.961 -1.187 -18.220 1.00 98.44 85 ALA A C 1
ATOM 674 O O . ALA A 1 85 ? 3.065 -0.585 -19.285 1.00 98.44 85 ALA A O 1
ATOM 675 N N . ILE A 1 86 ? 3.953 -1.198 -17.319 1.00 98.19 86 ILE A N 1
ATOM 676 C CA . ILE A 1 86 ? 5.262 -0.575 -17.573 1.00 98.19 86 ILE A CA 1
ATOM 677 C C . ILE A 1 86 ? 5.967 -1.286 -18.737 1.00 98.19 86 ILE A C 1
ATOM 679 O O . ILE A 1 86 ? 6.399 -0.628 -19.681 1.00 98.19 86 ILE A O 1
ATOM 683 N N . ALA A 1 87 ? 6.062 -2.616 -18.699 1.00 97.00 87 ALA A N 1
ATOM 684 C CA . ALA A 1 87 ? 6.731 -3.386 -19.745 1.00 97.00 87 ALA A CA 1
ATOM 685 C C . ALA A 1 87 ? 6.061 -3.213 -21.119 1.00 97.00 87 ALA A C 1
ATOM 687 O O . ALA A 1 87 ? 6.748 -2.948 -22.102 1.00 97.00 87 ALA A O 1
ATOM 688 N N . GLU A 1 88 ? 4.728 -3.264 -21.177 1.00 96.88 88 GLU A N 1
ATOM 689 C CA . GLU A 1 88 ? 3.951 -3.037 -22.403 1.00 96.88 88 GLU A CA 1
ATOM 690 C C . GLU A 1 88 ? 4.138 -1.612 -22.945 1.00 96.88 88 GLU A C 1
ATOM 692 O O . GLU A 1 88 ? 4.225 -1.410 -24.155 1.00 96.88 88 GLU A O 1
ATOM 697 N N . LYS A 1 89 ? 4.220 -0.610 -22.060 1.00 98.00 89 LYS A N 1
ATOM 698 C CA . LYS A 1 89 ? 4.327 0.795 -22.468 1.00 98.00 89 LYS A CA 1
ATOM 699 C C . LYS A 1 89 ? 5.699 1.156 -23.030 1.00 98.00 89 LYS A C 1
ATOM 701 O O . LYS A 1 89 ? 5.765 1.947 -23.970 1.00 98.00 89 LYS A O 1
ATOM 706 N N . PHE A 1 90 ? 6.770 0.651 -22.425 1.00 96.19 90 PHE A N 1
ATOM 707 C CA . PHE A 1 90 ? 8.138 1.062 -22.757 1.00 96.19 90 PHE A CA 1
ATOM 708 C C . PHE A 1 90 ? 8.883 0.046 -23.628 1.00 96.19 90 PHE A C 1
ATOM 710 O O . PHE A 1 90 ? 9.840 0.421 -24.301 1.00 96.19 90 PHE A O 1
ATOM 717 N N . GLY A 1 91 ? 8.463 -1.222 -23.642 1.00 89.88 91 GLY A N 1
ATOM 718 C CA . GLY A 1 91 ? 9.107 -2.317 -24.374 1.00 89.88 91 GLY A CA 1
ATOM 719 C C . GLY A 1 91 ? 10.448 -2.756 -23.775 1.00 89.88 91 GLY A C 1
ATOM 720 O O . GLY A 1 91 ? 10.664 -3.944 -23.545 1.00 89.88 91 GLY A O 1
ATOM 721 N N . HIS A 1 92 ? 11.339 -1.806 -23.481 1.00 93.00 92 HIS A N 1
ATOM 722 C CA . HIS A 1 92 ? 12.631 -2.028 -22.831 1.00 93.00 92 HIS A CA 1
ATOM 723 C C . HIS A 1 92 ? 12.819 -1.079 -21.644 1.00 93.00 92 HIS A C 1
ATOM 725 O O . HIS A 1 92 ? 12.580 0.123 -21.747 1.00 93.00 92 HIS A O 1
ATOM 731 N N . VAL A 1 93 ? 13.262 -1.631 -20.512 1.00 96.88 93 VAL A N 1
ATOM 732 C CA . VAL A 1 93 ? 13.524 -0.896 -19.268 1.00 96.88 93 VAL A CA 1
ATOM 733 C C . VAL A 1 93 ? 14.842 -1.395 -18.684 1.00 96.88 93 VAL A C 1
ATOM 735 O O . VAL A 1 93 ? 14.935 -2.550 -18.278 1.00 96.88 93 VAL A O 1
ATOM 738 N N . ASP A 1 94 ? 15.864 -0.545 -18.608 1.00 97.88 94 ASP A N 1
ATOM 739 C CA . ASP A 1 94 ? 17.149 -0.926 -18.001 1.00 97.88 94 ASP A CA 1
ATOM 740 C C . ASP A 1 94 ? 17.103 -0.872 -16.472 1.00 97.88 94 ASP A C 1
ATOM 742 O O . ASP A 1 94 ? 17.589 -1.776 -15.790 1.00 97.88 94 ASP A O 1
ATOM 746 N N . TYR A 1 95 ? 16.487 0.181 -15.932 1.00 98.31 95 TYR A N 1
ATOM 747 C CA . TYR A 1 95 ? 16.421 0.454 -14.501 1.00 98.31 95 TYR A CA 1
ATOM 748 C C . TYR A 1 95 ? 15.013 0.885 -14.104 1.00 98.31 95 TYR A C 1
ATOM 750 O O . TYR A 1 95 ? 14.424 1.763 -14.732 1.00 98.31 95 TYR A O 1
ATOM 758 N N . LEU A 1 96 ? 14.500 0.298 -13.027 1.00 98.31 96 LEU A N 1
ATOM 759 C CA . LEU A 1 96 ? 13.229 0.669 -12.422 1.00 98.31 96 LEU A CA 1
ATOM 760 C C . LEU A 1 96 ? 13.448 0.986 -10.944 1.00 98.31 96 LEU A C 1
ATOM 762 O O . LEU A 1 96 ? 13.692 0.088 -10.141 1.00 98.31 96 LEU A O 1
ATOM 766 N N . PHE A 1 97 ? 13.333 2.260 -10.588 1.00 98.19 97 PHE A N 1
ATOM 767 C CA . PHE A 1 97 ? 13.438 2.728 -9.209 1.00 98.19 97 PHE A CA 1
ATOM 768 C C . PHE A 1 97 ? 12.051 2.735 -8.564 1.00 98.19 97 PHE A C 1
ATOM 770 O O . PHE A 1 97 ? 11.120 3.336 -9.101 1.00 98.19 97 PHE A O 1
ATOM 777 N N . VAL A 1 98 ? 11.899 2.061 -7.424 1.00 97.88 98 VAL A N 1
ATOM 778 C CA . VAL A 1 98 ? 10.609 1.900 -6.742 1.00 97.88 98 VAL A CA 1
ATOM 779 C C . VAL A 1 98 ? 10.744 2.279 -5.275 1.00 97.88 98 VAL A C 1
ATOM 781 O O . VAL A 1 98 ? 11.549 1.693 -4.553 1.00 97.88 98 VAL A O 1
ATOM 784 N N . GLY A 1 99 ? 9.917 3.229 -4.832 1.00 96.06 99 GLY A N 1
ATOM 785 C CA . GLY A 1 99 ? 9.806 3.593 -3.421 1.00 96.06 99 GLY A CA 1
ATOM 786 C C . GLY A 1 99 ? 9.379 2.403 -2.556 1.00 96.06 99 GLY A C 1
ATOM 787 O O . GLY A 1 99 ? 8.404 1.714 -2.877 1.00 96.06 99 GLY A O 1
ATOM 788 N N . ALA A 1 100 ? 10.101 2.158 -1.467 1.00 91.25 100 ALA A N 1
ATOM 789 C CA . ALA A 1 100 ? 9.806 1.115 -0.501 1.00 91.25 100 ALA A CA 1
ATOM 790 C C . ALA A 1 100 ? 8.849 1.642 0.580 1.00 91.25 100 ALA A C 1
ATOM 792 O O . ALA A 1 100 ? 9.082 2.657 1.221 1.00 91.25 100 ALA A O 1
ATOM 793 N N . GLY A 1 101 ? 7.726 0.945 0.743 1.00 90.19 101 GLY A N 1
ATOM 794 C CA . GLY A 1 101 ? 6.775 1.141 1.838 1.00 90.19 101 GLY A CA 1
ATOM 795 C C . GLY A 1 101 ? 6.394 -0.223 2.401 1.00 90.19 101 GLY A C 1
ATOM 796 O O . GLY A 1 101 ? 7.207 -0.899 3.014 1.00 90.19 101 GLY A O 1
ATOM 797 N N . THR A 1 102 ? 5.203 -0.728 2.064 1.00 93.06 102 THR A N 1
ATOM 798 C CA . THR A 1 102 ? 4.852 -2.149 2.304 1.00 93.06 102 THR A CA 1
ATOM 799 C C . THR A 1 102 ? 5.679 -3.131 1.472 1.00 93.06 102 THR A C 1
ATOM 801 O O . THR A 1 102 ? 5.573 -4.337 1.655 1.00 93.06 102 THR A O 1
ATOM 804 N N . THR A 1 103 ? 6.465 -2.621 0.520 1.00 95.44 103 THR A N 1
ATOM 805 C CA . THR A 1 103 ? 7.219 -3.355 -0.512 1.00 95.44 103 THR A CA 1
ATOM 806 C C . THR A 1 103 ? 6.376 -4.096 -1.558 1.00 95.44 103 THR A C 1
ATOM 808 O O . THR A 1 103 ? 6.947 -4.695 -2.465 1.00 95.44 103 THR A O 1
ATOM 811 N N . GLY A 1 104 ? 5.042 -3.985 -1.533 1.00 97.44 104 GLY A N 1
ATOM 812 C CA . GLY A 1 104 ? 4.159 -4.626 -2.519 1.00 97.44 104 GLY A CA 1
ATOM 813 C C . GLY A 1 104 ? 4.506 -4.276 -3.970 1.00 97.44 104 GLY A C 1
ATOM 814 O O . GLY A 1 104 ? 4.762 -5.169 -4.778 1.00 97.44 104 GLY A O 1
ATOM 815 N N . THR A 1 105 ? 4.609 -2.982 -4.290 1.00 98.25 105 THR A N 1
ATOM 816 C CA . THR A 1 105 ? 5.005 -2.513 -5.630 1.00 98.25 105 THR A CA 1
ATOM 817 C C . THR A 1 105 ? 6.376 -3.034 -6.033 1.00 98.25 105 THR A C 1
ATOM 819 O O . THR A 1 105 ? 6.536 -3.581 -7.122 1.00 98.25 105 THR A O 1
ATOM 822 N N . LEU A 1 106 ? 7.360 -2.902 -5.138 1.00 98.00 106 LEU A N 1
ATOM 823 C CA . LEU A 1 106 ? 8.734 -3.332 -5.377 1.00 98.00 106 LEU A CA 1
ATOM 824 C C . LEU A 1 106 ? 8.792 -4.827 -5.707 1.00 98.00 106 LEU A C 1
ATOM 826 O O . LEU A 1 106 ? 9.402 -5.205 -6.704 1.00 98.00 106 LEU A O 1
ATOM 830 N N . MET A 1 107 ? 8.136 -5.668 -4.906 1.00 98.00 107 MET A N 1
ATOM 831 C CA . MET A 1 107 ? 8.171 -7.120 -5.083 1.00 98.00 107 MET A CA 1
ATOM 832 C C . MET A 1 107 ? 7.370 -7.583 -6.297 1.00 98.00 107 MET A C 1
ATOM 834 O O . MET A 1 107 ? 7.836 -8.464 -7.021 1.00 98.00 107 MET A O 1
ATOM 838 N N . GLY A 1 108 ? 6.216 -6.967 -6.568 1.00 98.38 108 GLY A N 1
ATOM 839 C CA . GLY A 1 108 ? 5.444 -7.243 -7.778 1.00 98.38 108 GLY A CA 1
ATOM 840 C C . GLY A 1 108 ? 6.235 -6.923 -9.046 1.00 98.38 108 GLY A C 1
ATOM 841 O O . GLY A 1 108 ? 6.357 -7.769 -9.931 1.00 98.38 108 GLY A O 1
ATOM 842 N N . CYS A 1 109 ? 6.856 -5.741 -9.093 1.00 98.38 109 CYS A N 1
ATOM 843 C CA . CYS A 1 109 ? 7.720 -5.340 -10.199 1.00 98.38 109 CYS A CA 1
ATOM 844 C C . CYS A 1 109 ? 8.956 -6.233 -10.319 1.00 98.38 109 CYS A C 1
ATOM 846 O O . CYS A 1 109 ? 9.212 -6.765 -11.395 1.00 98.38 109 CYS A O 1
ATOM 848 N N . LYS A 1 110 ? 9.696 -6.455 -9.225 1.00 98.06 110 LYS A N 1
ATOM 849 C CA . LYS A 1 110 ? 10.887 -7.319 -9.219 1.00 98.06 110 LYS A CA 1
ATOM 850 C C . LYS A 1 110 ? 10.581 -8.689 -9.814 1.00 98.06 110 LYS A C 1
ATOM 852 O O . LYS A 1 110 ? 11.325 -9.151 -10.671 1.00 98.06 110 LYS A O 1
ATOM 857 N N . ARG A 1 111 ? 9.498 -9.330 -9.367 1.00 98.25 111 ARG A N 1
ATOM 858 C CA . ARG A 1 111 ? 9.125 -10.666 -9.839 1.00 98.25 111 ARG A CA 1
ATOM 859 C C . ARG A 1 111 ? 8.739 -10.651 -11.320 1.00 98.25 111 ARG A C 1
ATOM 861 O O . ARG A 1 111 ? 9.227 -11.487 -12.063 1.00 98.25 111 ARG A O 1
ATOM 868 N N . TYR A 1 112 ? 7.941 -9.680 -11.767 1.00 98.50 112 TYR A N 1
ATOM 869 C CA . TYR A 1 112 ? 7.546 -9.583 -13.178 1.00 98.50 112 TYR A CA 1
ATOM 870 C C . TYR A 1 112 ? 8.753 -9.390 -14.097 1.00 98.50 112 TYR A C 1
ATOM 872 O O . TYR A 1 112 ? 8.914 -10.105 -15.082 1.00 98.50 112 TYR A O 1
ATOM 880 N N . PHE A 1 113 ? 9.631 -8.442 -13.769 1.00 98.19 113 PHE A N 1
ATOM 881 C CA . PHE A 1 113 ? 10.807 -8.178 -14.591 1.00 98.19 113 PHE A C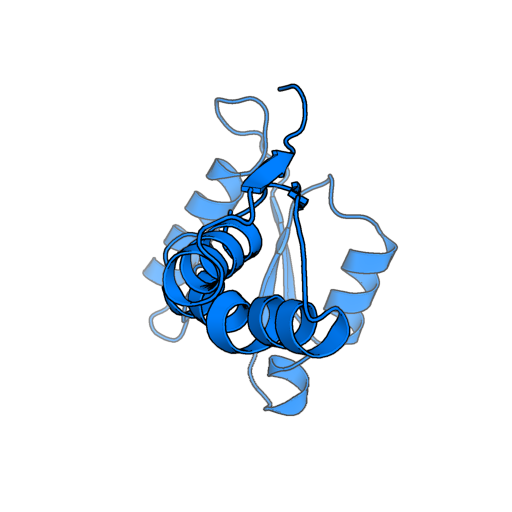A 1
ATOM 882 C C . PHE A 1 113 ? 11.809 -9.340 -14.545 1.00 98.19 113 PHE A C 1
ATOM 884 O O . PHE A 1 113 ? 12.422 -9.623 -15.564 1.00 98.19 113 PHE A O 1
ATOM 891 N N . ALA A 1 114 ? 11.920 -10.077 -13.436 1.00 97.50 114 ALA A N 1
ATOM 892 C CA . ALA A 1 114 ? 12.716 -11.306 -13.403 1.00 97.50 114 ALA A CA 1
ATOM 893 C C . ALA A 1 114 ? 12.176 -12.386 -14.362 1.00 97.50 114 ALA A C 1
ATOM 895 O O . ALA A 1 114 ? 12.972 -13.033 -15.039 1.00 97.50 114 ALA A O 1
ATOM 896 N N . ASP A 1 115 ? 10.851 -12.546 -14.448 1.00 97.88 115 ASP A N 1
ATOM 897 C CA . ASP A 1 115 ? 10.209 -13.563 -15.292 1.00 97.88 115 ASP A CA 1
ATOM 898 C C . ASP A 1 115 ? 10.262 -13.209 -16.793 1.00 97.88 115 ASP A C 1
ATOM 900 O O . ASP A 1 115 ? 10.484 -14.087 -17.625 1.00 97.88 115 ASP A O 1
ATOM 904 N N . HIS A 1 116 ? 10.069 -11.931 -17.152 1.00 96.81 116 HIS A N 1
ATOM 905 C CA . HIS A 1 116 ? 9.852 -11.508 -18.550 1.00 96.81 116 HIS A CA 1
ATOM 906 C C . HIS A 1 116 ? 11.005 -10.698 -19.161 1.00 96.81 116 HIS A C 1
ATOM 908 O O . HIS A 1 116 ? 11.216 -10.730 -20.372 1.00 96.81 116 HIS A O 1
ATOM 914 N N . HIS A 1 117 ? 11.770 -9.968 -18.346 1.00 95.56 117 HIS A N 1
ATOM 915 C CA . HIS A 1 117 ? 12.822 -9.046 -18.794 1.00 95.56 117 HIS A CA 1
ATOM 916 C C . HIS A 1 117 ? 14.023 -9.066 -17.828 1.00 95.56 117 HIS A C 1
ATOM 918 O O . HIS A 1 117 ? 14.342 -8.051 -17.203 1.00 95.56 117 HIS A O 1
ATOM 924 N N . PRO A 1 118 ? 14.740 -10.198 -17.698 1.00 94.62 118 PRO A N 1
ATOM 925 C CA . PRO A 1 118 ? 15.677 -10.443 -16.593 1.00 94.62 118 PRO A CA 1
ATOM 926 C C . PRO A 1 118 ? 16.891 -9.500 -16.542 1.00 94.62 118 PRO A C 1
ATOM 928 O O . PRO A 1 118 ? 17.639 -9.502 -15.567 1.00 94.62 118 PRO A O 1
ATOM 931 N N . ARG A 1 119 ? 17.113 -8.691 -17.587 1.00 96.44 119 ARG A N 1
ATOM 932 C CA . ARG A 1 119 ? 18.158 -7.654 -17.615 1.00 96.44 119 ARG A CA 1
ATOM 933 C C . ARG A 1 119 ? 17.751 -6.369 -16.890 1.00 96.44 119 ARG A C 1
ATOM 935 O O . ARG A 1 119 ? 18.631 -5.584 -16.545 1.00 96.44 119 ARG A O 1
ATOM 942 N N . THR A 1 120 ? 16.457 -6.147 -16.665 1.00 98.25 120 THR A N 1
ATOM 943 C CA . THR A 1 120 ? 15.956 -4.970 -15.957 1.00 98.25 120 THR A CA 1
ATOM 944 C C . THR A 1 120 ? 16.374 -5.012 -14.493 1.00 98.25 120 THR A C 1
ATOM 946 O O . THR A 1 120 ? 16.100 -5.970 -13.769 1.00 98.25 120 THR A O 1
ATOM 949 N N . LYS A 1 121 ? 17.000 -3.935 -14.023 1.00 98.25 121 LYS A N 1
ATOM 950 C CA . LYS A 1 121 ? 17.406 -3.777 -12.627 1.00 98.25 121 LYS A CA 1
ATOM 951 C C . LYS A 1 121 ? 16.324 -3.041 -11.851 1.00 98.25 121 LYS A C 1
ATOM 953 O O . LYS A 1 121 ? 16.111 -1.847 -12.050 1.00 98.25 121 LYS A O 1
ATOM 958 N N . VAL A 1 122 ? 15.660 -3.748 -10.942 1.00 98.06 122 VAL A N 1
ATOM 959 C CA . VAL A 1 122 ? 14.679 -3.152 -10.028 1.00 98.06 122 VAL A CA 1
ATOM 960 C C . VAL A 1 122 ? 15.383 -2.720 -8.743 1.00 98.06 122 VAL A C 1
ATOM 962 O O . VAL A 1 122 ? 15.954 -3.549 -8.037 1.00 98.06 122 VAL A O 1
ATOM 965 N N . ILE A 1 123 ? 15.355 -1.420 -8.458 1.00 98.25 123 ILE A N 1
ATOM 966 C CA . ILE A 1 123 ? 16.097 -0.773 -7.375 1.00 98.25 123 ILE A CA 1
ATOM 967 C C . ILE A 1 123 ? 15.106 -0.221 -6.352 1.00 98.25 123 ILE A C 1
ATOM 969 O O . ILE A 1 123 ? 14.233 0.580 -6.686 1.00 98.25 123 ILE A O 1
ATOM 973 N N . ALA A 1 124 ? 15.256 -0.644 -5.099 1.00 97.56 124 ALA A N 1
ATOM 974 C CA . ALA A 1 124 ? 14.501 -0.091 -3.985 1.00 97.56 124 ALA A CA 1
ATOM 975 C C . ALA A 1 124 ? 15.029 1.304 -3.626 1.00 97.56 124 ALA A C 1
ATOM 977 O O . ALA A 1 124 ? 16.240 1.507 -3.538 1.00 97.56 124 ALA A O 1
ATOM 978 N N . VAL A 1 125 ? 14.116 2.243 -3.401 1.00 97.38 125 VAL A N 1
ATOM 979 C CA . VAL A 1 125 ? 14.415 3.581 -2.883 1.00 97.38 125 VAL A CA 1
ATOM 980 C C . VAL A 1 125 ? 13.705 3.720 -1.548 1.00 97.38 125 VAL A C 1
ATOM 982 O O . VAL A 1 125 ? 12.486 3.587 -1.498 1.00 97.38 125 VAL A O 1
ATOM 985 N N . ASP A 1 126 ? 14.452 3.978 -0.484 1.00 94.25 126 ASP A N 1
ATOM 986 C CA . ASP A 1 126 ? 13.907 4.096 0.868 1.00 94.25 126 ASP A CA 1
ATOM 987 C C . ASP A 1 126 ? 14.294 5.437 1.500 1.00 94.25 126 ASP A C 1
ATOM 989 O O . ASP A 1 126 ? 15.234 6.105 1.053 1.00 94.25 126 ASP A O 1
ATOM 993 N N . SER A 1 127 ? 13.549 5.849 2.521 1.00 87.75 127 SER A N 1
ATOM 994 C CA . SER A 1 127 ? 13.909 6.995 3.351 1.00 87.75 127 SER A CA 1
ATOM 995 C C . SER A 1 127 ? 15.072 6.652 4.277 1.00 87.75 127 SER A C 1
ATOM 997 O O . SER A 1 127 ? 15.171 5.536 4.774 1.00 87.75 127 SER A O 1
ATOM 999 N N . VAL A 1 128 ? 15.937 7.633 4.548 1.00 86.06 128 VAL A N 1
ATOM 1000 C CA . VAL A 1 128 ? 16.948 7.507 5.606 1.00 86.06 128 VAL A CA 1
ATOM 1001 C C . VAL A 1 128 ? 16.231 7.490 6.955 1.00 86.06 128 VAL A C 1
ATOM 1003 O O . VAL A 1 128 ? 15.549 8.463 7.287 1.00 86.06 128 VAL A O 1
ATOM 1006 N N . GLY A 1 129 ? 16.391 6.408 7.714 1.00 68.19 129 GLY A N 1
ATOM 1007 C CA . GLY A 1 129 ? 15.758 6.224 9.021 1.00 68.19 129 GLY A CA 1
ATOM 1008 C C . GLY A 1 129 ? 15.848 4.788 9.490 1.00 68.19 129 GLY A C 1
ATOM 1009 O O . GLY A 1 129 ? 15.206 3.939 8.841 1.00 68.19 129 GLY A O 1
#